Protein AF-A7MV54-F1 (afdb_monomer_lite)

Secondary structure (DSSP, 8-state):
--------------------TT--------EEEEEEEEETTTEEE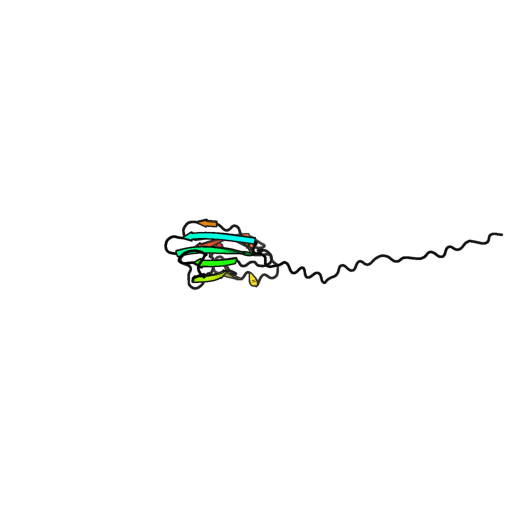EEEEE-TTT---EEEEEESS-TTSPPSEEEEE-EEEETTEEEEGGG-TTS--EEEEEEEETTEEEEEEE-SS-EEEEEEESSPPSS---EE-

pLDDT: mean 82.12, std 19.83, range [33.03, 98.19]

Organism: Vibrio campbellii (strain ATCC BAA-1116) (NCBI:txid2902295)

Sequence (137 aa):
MTLKTFLTAILLSISANAFPSDLTVSIPNEITDVSTYWMDGEGTQRLIRYNSEFSPCFIIESFKNGTFSEPTRRESICNAKIGDTILNLRDNLSGSMWFDNFSWEDNILNFELFTSVATYTCFLRYPLSNSVVPQCQ

Structure (mmCIF, N/CA/C/O backbone):
data_AF-A7MV54-F1
#
_entry.id   AF-A7MV54-F1
#
loop_
_atom_site.group_PDB
_atom_site.id
_atom_site.type_symbol
_atom_site.label_atom_id
_atom_site.label_alt_id
_atom_site.label_comp_id
_atom_site.label_asym_id
_atom_site.label_entity_id
_atom_site.label_seq_id
_atom_site.pdbx_PDB_ins_code
_atom_site.Cartn_x
_atom_site.Cartn_y
_atom_site.Cartn_z
_atom_site.occupancy
_atom_site.B_iso_or_equiv
_atom_site.auth_seq_id
_atom_site.auth_comp_id
_atom_site.auth_asym_id
_atom_site.auth_atom_id
_atom_site.pdbx_PDB_model_num
ATOM 1 N N . MET A 1 1 ? 60.966 52.105 -44.130 1.00 42.06 1 MET A N 1
ATOM 2 C CA . MET A 1 1 ? 60.920 50.628 -44.105 1.00 42.06 1 MET A CA 1
ATOM 3 C C . MET A 1 1 ? 60.304 50.230 -42.769 1.00 42.06 1 MET A C 1
ATOM 5 O O . MET A 1 1 ? 60.762 50.691 -41.736 1.00 42.06 1 MET A O 1
ATOM 9 N N . THR A 1 2 ? 59.158 49.562 -42.830 1.00 37.94 2 THR A N 1
ATOM 10 C CA . THR A 1 2 ? 58.112 49.397 -41.803 1.00 37.94 2 THR A CA 1
ATOM 11 C C . THR A 1 2 ? 58.546 48.620 -40.556 1.00 37.94 2 THR A C 1
ATOM 13 O O . THR A 1 2 ? 58.913 47.452 -40.664 1.00 37.94 2 THR A O 1
ATOM 16 N N . LEU A 1 3 ? 58.411 49.232 -39.373 1.00 33.03 3 LEU A N 1
ATOM 17 C CA . LEU A 1 3 ? 58.497 48.543 -38.084 1.00 33.03 3 LEU A CA 1
ATOM 18 C C . LEU A 1 3 ? 57.108 47.977 -37.749 1.00 33.03 3 LEU A C 1
ATOM 20 O O . LEU A 1 3 ? 56.171 48.722 -37.473 1.00 33.03 3 LEU A O 1
ATOM 24 N N . LYS A 1 4 ? 56.965 46.654 -37.869 1.00 37.25 4 LYS A N 1
ATOM 25 C CA . LYS A 1 4 ? 55.736 45.915 -37.563 1.00 37.25 4 LYS A CA 1
ATOM 26 C C . LYS A 1 4 ? 55.473 45.932 -36.057 1.00 37.25 4 LYS A C 1
ATOM 28 O O . LYS A 1 4 ? 56.267 45.414 -35.278 1.00 37.25 4 LYS A O 1
ATOM 33 N N . THR A 1 5 ? 54.327 46.482 -35.681 1.00 45.81 5 THR A N 1
ATOM 34 C CA . THR A 1 5 ? 53.663 46.287 -34.393 1.00 45.81 5 THR A CA 1
ATOM 35 C C . THR A 1 5 ? 53.399 44.795 -34.188 1.00 45.81 5 THR A C 1
ATOM 37 O O . THR A 1 5 ? 52.731 44.179 -35.017 1.00 45.81 5 THR A O 1
ATOM 40 N N . PHE A 1 6 ? 53.893 44.207 -33.100 1.00 40.31 6 PHE A N 1
ATOM 41 C CA . PHE A 1 6 ? 53.432 42.897 -32.645 1.00 40.31 6 PHE A CA 1
ATOM 42 C C . 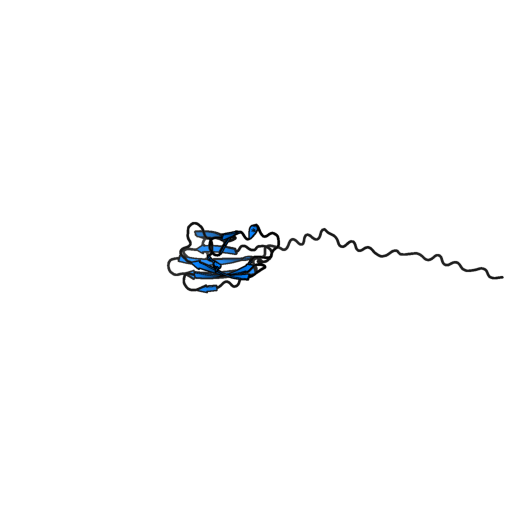PHE A 1 6 ? 52.613 43.082 -31.369 1.00 40.31 6 PHE A C 1
ATOM 44 O O . PHE A 1 6 ? 53.140 43.405 -30.309 1.00 40.31 6 PHE A O 1
ATOM 51 N N . LEU A 1 7 ? 51.298 42.918 -31.533 1.00 37.84 7 LEU A N 1
ATOM 52 C CA . LEU A 1 7 ? 50.340 42.647 -30.468 1.00 37.84 7 LEU A CA 1
ATOM 53 C C . LEU A 1 7 ? 50.751 41.352 -29.755 1.00 37.84 7 LEU A C 1
ATOM 55 O O . LEU A 1 7 ? 50.786 40.295 -30.386 1.00 37.84 7 LEU A O 1
ATOM 59 N N . THR A 1 8 ? 50.965 41.405 -28.445 1.00 40.84 8 THR A N 1
ATOM 60 C CA . THR A 1 8 ? 50.933 40.202 -27.607 1.00 40.84 8 THR A CA 1
ATOM 61 C C . THR A 1 8 ? 49.485 39.990 -27.173 1.00 40.84 8 THR A C 1
ATOM 63 O O . THR A 1 8 ? 48.971 40.710 -26.319 1.00 40.84 8 THR A O 1
ATOM 66 N N . ALA A 1 9 ? 48.795 39.047 -27.814 1.00 41.09 9 ALA A N 1
ATOM 67 C CA . ALA A 1 9 ? 47.453 38.635 -27.425 1.00 41.09 9 ALA A CA 1
ATOM 68 C C . ALA A 1 9 ? 47.524 37.829 -26.118 1.00 41.09 9 ALA A C 1
ATOM 70 O O . ALA A 1 9 ? 48.179 36.790 -26.057 1.00 41.09 9 ALA A O 1
ATOM 71 N N . ILE A 1 10 ? 46.845 38.306 -25.075 1.00 45.16 10 ILE A N 1
ATOM 72 C CA . ILE A 1 10 ? 46.570 37.518 -23.872 1.00 45.16 10 ILE A CA 1
ATOM 73 C C . ILE A 1 10 ? 45.492 36.500 -24.257 1.00 45.16 10 ILE A C 1
ATOM 75 O O . ILE A 1 10 ? 44.331 36.861 -24.442 1.00 45.16 10 ILE A O 1
ATOM 79 N N . LEU A 1 11 ? 45.873 35.230 -24.408 1.00 39.69 11 LEU A N 1
ATOM 80 C CA . LEU A 1 11 ? 44.916 34.127 -24.453 1.00 39.69 11 LEU A CA 1
ATOM 81 C C . LEU A 1 11 ? 44.362 33.907 -23.039 1.00 39.69 11 LEU A C 1
ATOM 83 O O . LEU A 1 11 ? 45.002 33.280 -22.200 1.00 39.69 11 LEU A O 1
ATOM 87 N N . LEU A 1 12 ? 43.158 34.416 -22.782 1.00 41.72 12 LEU A N 1
ATOM 88 C CA . LEU A 1 12 ? 42.303 33.925 -21.704 1.00 41.72 12 LEU A CA 1
ATOM 89 C C . LEU A 1 12 ? 41.650 32.629 -22.191 1.00 41.72 12 LEU A C 1
ATOM 91 O O . LEU A 1 12 ? 40.664 32.648 -22.924 1.00 41.72 12 LEU A O 1
ATOM 95 N N . SER A 1 13 ? 42.226 31.492 -21.813 1.00 48.00 13 SER A N 1
ATOM 96 C CA . SER A 1 13 ? 41.606 30.184 -21.998 1.00 48.00 13 SER A CA 1
ATOM 97 C C . SER A 1 13 ? 40.440 30.031 -21.019 1.00 48.00 13 SER A C 1
ATOM 99 O O . SER A 1 13 ? 40.637 29.693 -19.854 1.00 48.00 13 SER A O 1
ATOM 101 N N . ILE A 1 14 ? 39.221 30.271 -21.498 1.00 50.28 14 ILE A N 1
ATOM 102 C CA . ILE A 1 14 ? 37.995 29.754 -20.888 1.00 50.28 14 ILE A CA 1
ATOM 103 C C . ILE A 1 14 ? 37.628 28.486 -21.658 1.00 50.28 14 ILE A C 1
ATOM 105 O O . ILE A 1 14 ? 37.393 28.560 -22.861 1.00 50.28 14 ILE A O 1
ATOM 109 N N . SER A 1 15 ? 37.584 27.339 -20.980 1.00 45.28 15 SER A N 1
ATOM 110 C CA . SER A 1 15 ? 36.510 26.333 -21.091 1.00 45.28 15 SER A CA 1
ATOM 111 C C . SER A 1 15 ? 36.977 24.955 -20.625 1.00 45.28 15 SER A C 1
ATOM 113 O O . SER A 1 15 ? 37.608 24.190 -21.343 1.00 45.28 15 SER A O 1
ATOM 115 N N . ALA A 1 16 ? 36.581 24.623 -19.406 1.00 41.28 16 ALA A N 1
ATOM 116 C CA . ALA A 1 16 ? 36.014 23.326 -19.084 1.00 41.28 16 ALA A CA 1
ATOM 117 C C . ALA A 1 16 ? 35.217 23.562 -17.805 1.00 41.28 16 ALA A C 1
ATOM 119 O O . ALA A 1 16 ? 35.759 23.506 -16.704 1.00 41.28 16 ALA A O 1
ATOM 120 N N . ASN A 1 17 ? 33.932 23.895 -17.950 1.00 45.19 17 ASN A N 1
ATOM 121 C CA . ASN A 1 17 ? 32.999 23.639 -16.863 1.00 45.19 17 ASN A CA 1
ATOM 122 C C . ASN A 1 17 ? 32.987 22.120 -16.711 1.00 45.19 17 ASN A C 1
ATOM 124 O O . ASN A 1 17 ? 32.264 21.424 -17.421 1.00 45.19 17 ASN A O 1
ATOM 128 N N . ALA A 1 18 ? 33.858 21.605 -15.846 1.00 45.78 18 ALA A N 1
ATOM 129 C CA . ALA A 1 18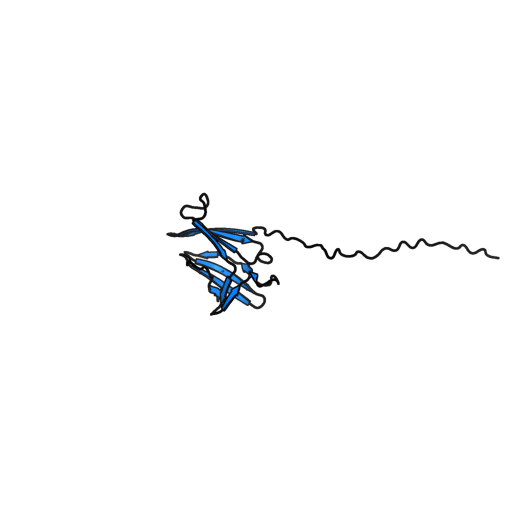 ? 33.651 20.309 -15.247 1.00 45.78 18 ALA A CA 1
ATOM 130 C C . ALA A 1 18 ? 32.266 20.397 -14.607 1.00 45.78 18 ALA A C 1
ATOM 132 O O . ALA A 1 18 ? 32.081 21.108 -13.619 1.00 45.78 18 ALA A O 1
ATOM 133 N N . PHE A 1 19 ? 31.267 19.765 -15.227 1.00 51.59 19 PHE A N 1
ATOM 134 C CA . PHE A 1 19 ? 30.041 19.464 -14.509 1.00 51.59 19 PHE A CA 1
ATOM 135 C C . PHE A 1 19 ? 30.492 18.695 -13.271 1.00 51.59 19 PHE A C 1
ATOM 137 O O . PHE A 1 19 ? 31.178 17.681 -13.437 1.00 51.59 19 PHE A O 1
ATOM 144 N N . PRO A 1 20 ? 30.220 19.183 -12.051 1.00 47.22 20 PRO A N 1
ATOM 145 C CA . PRO A 1 20 ? 30.575 18.423 -10.872 1.00 47.22 20 PRO A CA 1
ATOM 146 C C . PRO A 1 20 ? 29.838 17.089 -10.976 1.00 47.22 20 PRO A C 1
ATOM 148 O O . PRO A 1 20 ? 28.612 17.041 -10.910 1.00 47.22 20 PRO A O 1
ATOM 151 N N . SER A 1 21 ? 30.589 16.003 -11.155 1.00 52.09 21 SER A N 1
ATOM 152 C CA . SER A 1 21 ? 30.093 14.624 -11.172 1.00 52.09 21 SER A CA 1
ATOM 153 C C . SER A 1 21 ? 29.643 14.146 -9.785 1.00 52.09 21 SER A C 1
ATOM 155 O O . SER A 1 21 ? 29.538 12.950 -9.558 1.00 52.09 21 SER A O 1
ATOM 157 N N . ASP A 1 22 ? 29.397 15.081 -8.868 1.00 48.56 22 ASP A N 1
ATOM 158 C CA . ASP A 1 22 ? 29.149 14.852 -7.446 1.00 48.56 22 ASP A CA 1
ATOM 159 C C . ASP A 1 22 ? 27.983 15.700 -6.917 1.00 48.56 22 ASP A C 1
ATOM 161 O O . ASP A 1 22 ? 27.862 15.974 -5.725 1.00 48.56 22 ASP A O 1
ATOM 165 N N . LEU A 1 23 ? 27.057 16.092 -7.796 1.00 46.34 23 LEU A N 1
ATOM 166 C CA . LEU A 1 23 ? 25.701 16.385 -7.346 1.00 46.34 23 LEU A CA 1
ATOM 167 C C . LEU A 1 23 ? 24.979 15.052 -7.135 1.00 46.34 23 LEU A C 1
ATOM 169 O O . LEU A 1 23 ? 24.116 14.666 -7.921 1.00 46.34 23 LEU A O 1
ATOM 173 N N . THR A 1 24 ? 25.307 14.344 -6.051 1.00 48.47 24 THR A N 1
ATOM 174 C CA . THR A 1 24 ? 24.320 13.451 -5.442 1.00 48.47 24 THR A CA 1
ATOM 175 C C . THR A 1 24 ? 23.199 14.352 -4.945 1.00 48.47 24 THR A C 1
ATOM 177 O O . THR A 1 24 ? 23.251 14.883 -3.833 1.00 48.47 24 THR A O 1
ATOM 180 N N . VAL A 1 25 ? 22.214 14.614 -5.804 1.00 48.03 25 VAL A N 1
ATOM 181 C CA . VAL A 1 25 ? 20.968 15.245 -5.387 1.00 48.03 25 VAL A CA 1
ATOM 182 C C . VAL A 1 25 ? 20.315 14.244 -4.443 1.00 48.03 25 VAL A C 1
ATOM 184 O O . VAL A 1 25 ? 19.701 13.272 -4.872 1.00 48.03 25 VAL A O 1
ATOM 187 N N . SER A 1 26 ? 20.525 14.433 -3.142 1.00 51.22 26 SER A N 1
ATOM 188 C CA . SER A 1 26 ? 19.775 13.734 -2.108 1.00 51.22 26 SER A CA 1
ATOM 189 C C . SER A 1 26 ? 18.353 14.266 -2.181 1.00 51.22 26 SER A C 1
ATOM 191 O O . SER A 1 26 ? 18.039 15.269 -1.543 1.00 51.22 26 SER A O 1
ATOM 193 N N . ILE A 1 27 ? 17.515 13.643 -3.007 1.00 55.62 27 ILE A N 1
ATOM 194 C CA . ILE A 1 27 ? 16.096 13.975 -3.071 1.00 55.62 27 ILE A CA 1
ATOM 195 C C . ILE A 1 27 ? 15.497 13.507 -1.743 1.00 55.62 27 ILE A C 1
ATOM 197 O O . ILE A 1 27 ? 15.582 12.318 -1.427 1.00 55.62 27 ILE A O 1
ATOM 201 N N . PRO A 1 28 ? 14.993 14.425 -0.903 1.00 55.28 28 PRO A N 1
ATOM 202 C CA . PRO A 1 28 ? 14.449 14.041 0.385 1.00 55.28 28 PRO A CA 1
ATOM 203 C C . PRO A 1 28 ? 13.265 13.087 0.186 1.00 55.28 28 PRO A C 1
ATOM 205 O O . PRO A 1 28 ? 12.446 13.266 -0.717 1.00 55.28 28 PRO A O 1
ATOM 208 N N . ASN A 1 29 ? 13.174 12.071 1.050 1.00 65.56 29 ASN A N 1
ATOM 209 C CA . ASN A 1 29 ? 11.996 11.211 1.183 1.00 65.56 29 ASN A CA 1
ATOM 210 C C . ASN A 1 29 ? 10.850 12.030 1.791 1.00 65.56 29 ASN A C 1
ATOM 212 O O . ASN A 1 29 ? 10.493 11.867 2.958 1.00 65.56 29 ASN A O 1
ATOM 216 N N . GLU A 1 30 ? 10.324 12.971 1.018 1.00 80.94 30 GLU A N 1
ATOM 217 C CA . GLU A 1 30 ? 9.203 13.805 1.416 1.00 80.94 30 GLU A CA 1
ATOM 218 C C . GLU A 1 30 ? 7.914 13.006 1.303 1.00 80.94 30 GLU A C 1
ATOM 220 O O . GLU A 1 30 ? 7.719 12.217 0.372 1.00 80.94 30 GLU A O 1
ATOM 225 N N . ILE A 1 31 ? 7.043 13.204 2.289 1.00 85.69 31 ILE A N 1
ATOM 226 C CA . ILE A 1 31 ? 5.678 12.701 2.239 1.00 85.69 31 ILE A CA 1
ATOM 227 C C . ILE A 1 31 ? 4.958 13.492 1.150 1.00 85.69 31 ILE A C 1
ATOM 229 O O . ILE A 1 31 ? 4.856 14.714 1.239 1.00 85.69 31 ILE A O 1
ATOM 233 N N . THR A 1 32 ? 4.476 12.795 0.132 1.00 88.25 32 THR A N 1
ATOM 234 C CA . THR A 1 32 ? 3.764 13.392 -1.003 1.00 88.25 32 THR A CA 1
ATOM 235 C C . THR A 1 32 ? 2.261 13.374 -0.805 1.00 88.25 32 THR A C 1
ATOM 237 O O . THR A 1 32 ? 1.571 14.249 -1.319 1.00 88.25 32 THR A O 1
ATOM 240 N N . ASP A 1 33 ? 1.752 12.403 -0.048 1.00 90.81 33 ASP A N 1
ATOM 241 C CA . ASP A 1 33 ? 0.325 12.257 0.197 1.00 90.81 33 ASP A CA 1
ATOM 242 C C . ASP A 1 33 ? 0.056 11.533 1.521 1.00 90.81 33 ASP A C 1
ATOM 244 O O . ASP A 1 33 ? 0.797 10.639 1.945 1.00 90.81 33 ASP A O 1
ATOM 248 N N . VAL A 1 34 ? -1.026 11.940 2.182 1.00 95.06 34 VAL A N 1
ATOM 249 C CA . VAL A 1 34 ? -1.557 11.295 3.381 1.00 95.06 34 VAL A CA 1
ATOM 250 C C . VAL A 1 34 ? -3.066 11.252 3.250 1.00 95.06 34 VAL A C 1
ATOM 252 O O . VAL A 1 34 ? -3.715 12.295 3.192 1.00 95.06 34 VAL A O 1
ATOM 255 N N . SER A 1 35 ? -3.636 10.053 3.295 1.00 96.25 35 SER A N 1
ATOM 256 C CA . SER A 1 35 ? -5.086 9.877 3.325 1.00 96.25 35 SER A CA 1
ATOM 257 C C . SER A 1 35 ? -5.509 9.078 4.547 1.00 96.25 35 SER A C 1
ATOM 259 O O . SER A 1 35 ? -4.783 8.214 5.042 1.00 96.25 35 SER A O 1
ATOM 261 N N . THR A 1 36 ? -6.687 9.395 5.071 1.00 96.31 36 THR A N 1
ATOM 262 C CA . THR A 1 36 ? -7.282 8.699 6.209 1.00 96.31 36 THR A CA 1
ATOM 263 C C . THR A 1 36 ? -8.664 8.193 5.847 1.00 96.31 36 THR A C 1
ATOM 265 O O . THR A 1 36 ? -9.394 8.829 5.088 1.00 96.31 36 THR A O 1
ATOM 268 N N . TYR A 1 37 ? -9.030 7.044 6.404 1.00 96.50 37 TYR A N 1
ATOM 269 C CA . TYR A 1 37 ? -10.324 6.429 6.159 1.00 96.50 37 TYR A CA 1
ATOM 270 C C . TYR A 1 37 ? -10.823 5.712 7.410 1.00 96.50 37 TYR A C 1
ATOM 272 O O . TYR A 1 37 ? -10.057 5.032 8.092 1.00 96.50 37 TYR A O 1
ATOM 280 N N . TRP A 1 38 ? -12.096 5.898 7.748 1.00 95.31 38 TRP A N 1
ATOM 281 C CA . TRP A 1 38 ? -12.730 5.178 8.848 1.00 95.31 38 TRP A CA 1
ATOM 282 C C . TRP A 1 38 ? -13.378 3.904 8.314 1.00 95.31 38 TRP A C 1
ATOM 284 O O . TRP A 1 38 ? -14.206 3.975 7.413 1.00 95.31 38 TRP A O 1
ATOM 294 N N . MET A 1 39 ? -13.019 2.759 8.892 1.00 93.94 39 MET A N 1
ATOM 295 C CA . MET A 1 39 ? -13.594 1.457 8.568 1.00 93.94 39 MET A CA 1
ATOM 296 C C . MET A 1 39 ? -14.350 0.915 9.775 1.00 93.94 39 MET A C 1
ATOM 298 O O . MET A 1 39 ? -13.786 0.770 10.865 1.00 93.94 39 MET A O 1
ATOM 302 N N . ASP A 1 40 ? -15.621 0.579 9.582 1.00 90.50 40 ASP A N 1
ATOM 303 C CA . ASP A 1 40 ? -16.438 0.010 10.649 1.00 90.50 40 ASP A CA 1
ATOM 304 C C . ASP A 1 40 ? -15.855 -1.321 11.139 1.00 90.50 40 ASP A C 1
ATOM 306 O O . ASP A 1 40 ? -15.519 -2.210 10.361 1.00 90.50 40 ASP A O 1
ATOM 310 N N . GLY A 1 41 ? -15.698 -1.443 12.459 1.00 90.69 41 GLY A N 1
ATOM 311 C CA . GLY A 1 41 ? -15.087 -2.607 13.112 1.00 90.69 41 GLY A CA 1
ATOM 312 C C . GLY A 1 41 ? -13.552 -2.611 13.139 1.00 90.69 41 GLY A C 1
ATOM 313 O O . GLY A 1 41 ? -12.981 -3.178 14.067 1.00 90.69 41 GLY A O 1
ATOM 314 N N . GLU A 1 42 ? -12.890 -1.923 12.208 1.00 91.75 42 GLU A N 1
ATOM 315 C CA . GLU A 1 42 ? -11.420 -1.894 12.081 1.00 91.75 42 GLU A CA 1
ATOM 316 C C . GLU A 1 42 ? -10.787 -0.598 12.621 1.00 91.75 42 GLU A C 1
ATOM 318 O O . GLU A 1 42 ? -9.604 -0.565 12.967 1.00 91.75 42 GLU A O 1
ATOM 323 N N . GLY A 1 43 ? -11.572 0.478 12.714 1.00 94.19 43 GLY A N 1
ATOM 324 C CA . GLY A 1 43 ? -11.126 1.796 13.162 1.00 94.19 43 GLY A CA 1
ATOM 325 C C . GLY A 1 43 ? -10.580 2.668 12.027 1.00 94.19 43 GLY A C 1
ATOM 326 O O . GLY A 1 43 ? -10.902 2.483 10.854 1.00 94.19 43 GLY A O 1
ATOM 327 N N . THR A 1 44 ? -9.754 3.660 12.365 1.00 96.19 44 THR A N 1
ATOM 328 C CA . THR A 1 44 ? -9.161 4.570 11.373 1.00 96.19 44 THR A CA 1
ATOM 329 C C . THR A 1 44 ? -7.923 3.957 10.744 1.00 96.19 44 THR A C 1
ATOM 331 O O . THR A 1 44 ? -7.001 3.557 11.449 1.00 96.19 44 THR A O 1
ATOM 334 N N . GLN A 1 45 ? -7.859 3.976 9.420 1.00 96.69 45 GLN A N 1
ATOM 335 C CA . GLN A 1 45 ? -6.666 3.679 8.644 1.00 96.69 45 GLN A CA 1
ATOM 336 C C . GLN A 1 45 ? -6.039 4.984 8.158 1.00 96.69 45 GLN A C 1
ATOM 338 O O . GLN A 1 45 ? -6.748 5.926 7.798 1.00 96.69 45 GLN A O 1
ATOM 343 N N . ARG A 1 46 ? -4.709 5.050 8.154 1.00 96.88 46 ARG A N 1
ATOM 344 C CA . ARG A 1 46 ? -3.940 6.143 7.558 1.00 96.88 46 ARG A CA 1
ATOM 345 C C . ARG A 1 46 ? -2.942 5.568 6.569 1.00 96.88 46 ARG A C 1
ATOM 347 O O . ARG A 1 46 ? -2.101 4.756 6.941 1.00 96.88 46 ARG A O 1
ATOM 354 N N . LEU A 1 47 ? -3.040 6.014 5.328 1.00 96.81 47 LEU A N 1
ATOM 355 C CA . LEU A 1 47 ? -2.047 5.798 4.291 1.00 96.81 47 LEU A CA 1
ATOM 356 C C . LEU A 1 47 ? -1.086 6.984 4.294 1.00 96.81 47 LEU A C 1
ATOM 358 O O . LEU A 1 47 ? -1.521 8.133 4.300 1.00 96.81 47 LEU A O 1
ATOM 362 N N . ILE A 1 48 ? 0.211 6.697 4.274 1.00 95.88 48 ILE A N 1
ATOM 363 C CA . ILE A 1 48 ? 1.275 7.687 4.111 1.00 95.88 48 ILE A CA 1
ATOM 364 C C . ILE A 1 48 ? 2.103 7.270 2.906 1.00 95.88 48 ILE A C 1
ATOM 366 O O . ILE A 1 48 ? 2.626 6.153 2.851 1.00 95.88 48 ILE A O 1
ATOM 370 N N . ARG A 1 49 ? 2.236 8.183 1.952 1.00 92.12 49 ARG A N 1
ATOM 371 C CA . ARG A 1 49 ? 3.009 7.990 0.734 1.00 92.12 49 ARG A CA 1
ATOM 372 C C . ARG A 1 49 ? 4.180 8.947 0.703 1.00 92.12 49 ARG A C 1
ATOM 374 O O . ARG A 1 49 ? 4.069 10.099 1.114 1.00 92.12 49 ARG A O 1
ATOM 381 N N . TYR A 1 50 ? 5.287 8.452 0.182 1.00 88.19 50 TYR A N 1
ATOM 382 C CA . TYR A 1 50 ? 6.464 9.251 -0.116 1.00 88.19 50 TYR A CA 1
ATOM 383 C C . TYR A 1 50 ? 6.540 9.499 -1.618 1.00 88.19 50 TYR A C 1
ATOM 385 O O . TYR A 1 50 ? 5.694 9.022 -2.378 1.00 88.19 50 TYR A O 1
ATOM 393 N N . ASN A 1 51 ? 7.555 10.234 -2.062 1.00 84.12 51 ASN A N 1
ATOM 394 C CA . ASN A 1 51 ? 7.847 10.320 -3.485 1.00 84.12 51 ASN A CA 1
ATOM 395 C C . ASN A 1 51 ? 8.128 8.917 -4.048 1.00 84.12 51 ASN A C 1
ATOM 397 O O . ASN A 1 51 ? 9.198 8.349 -3.834 1.00 84.12 51 ASN A O 1
ATOM 401 N N . SER A 1 52 ? 7.130 8.395 -4.757 1.00 77.69 52 SER A N 1
ATOM 402 C CA . SER A 1 52 ? 7.038 7.037 -5.276 1.00 77.69 52 SER A CA 1
ATOM 403 C C . SER A 1 52 ? 8.220 6.638 -6.174 1.00 77.69 52 SER A C 1
ATOM 405 O O . SER A 1 52 ? 8.611 5.476 -6.160 1.00 77.69 52 SER A O 1
ATOM 407 N N . GLU A 1 53 ? 8.842 7.577 -6.894 1.00 72.31 53 GLU A N 1
ATOM 408 C CA . GLU A 1 53 ? 9.993 7.292 -7.771 1.00 72.31 53 GLU A CA 1
ATOM 409 C C . GLU A 1 53 ? 11.284 6.982 -6.988 1.00 72.31 53 GLU A C 1
ATOM 411 O O . GLU A 1 53 ? 12.129 6.217 -7.454 1.00 72.31 53 GLU A O 1
ATOM 416 N N . PHE A 1 54 ? 11.434 7.542 -5.781 1.00 77.94 54 PHE A N 1
ATOM 417 C CA . PHE A 1 54 ? 12.633 7.384 -4.937 1.00 77.94 54 PHE A CA 1
ATOM 418 C C . PHE A 1 54 ? 12.396 6.491 -3.719 1.00 77.94 54 PHE A C 1
ATOM 420 O O . PHE A 1 54 ? 13.317 5.851 -3.211 1.00 77.94 54 PHE A O 1
ATOM 427 N N . SER A 1 55 ? 11.152 6.437 -3.253 1.00 84.81 55 SER A N 1
ATOM 428 C CA . SER A 1 55 ? 10.699 5.618 -2.142 1.00 84.81 55 SER A CA 1
ATOM 429 C C . SER A 1 55 ? 9.427 4.893 -2.581 1.00 84.81 55 SER A C 1
ATOM 431 O O . SER A 1 55 ? 8.316 5.362 -2.329 1.00 84.81 55 SER A O 1
ATOM 433 N N . PRO A 1 56 ? 9.570 3.743 -3.264 1.00 88.62 56 PRO A N 1
ATOM 434 C CA . PRO A 1 56 ? 8.455 3.067 -3.924 1.00 88.62 56 PRO A CA 1
ATOM 435 C C . PRO A 1 56 ? 7.516 2.352 -2.946 1.00 88.62 56 PRO A C 1
ATOM 437 O O . PRO A 1 56 ? 6.534 1.743 -3.360 1.00 88.62 56 PRO A O 1
ATOM 440 N N . CYS A 1 57 ? 7.818 2.401 -1.648 1.00 92.38 57 CYS A N 1
ATOM 441 C CA . CYS A 1 57 ? 6.989 1.845 -0.593 1.00 92.38 57 CYS A CA 1
ATOM 442 C C . CYS A 1 57 ? 6.003 2.882 -0.051 1.00 92.38 57 CYS A C 1
ATOM 444 O O . CYS A 1 57 ? 6.318 4.066 0.052 1.00 92.38 57 CYS A O 1
ATOM 446 N N . PHE A 1 58 ? 4.863 2.414 0.448 1.00 94.50 58 PHE A N 1
ATOM 447 C CA . PHE A 1 58 ? 3.957 3.227 1.262 1.00 94.50 58 PHE A CA 1
ATOM 448 C C . PHE A 1 58 ? 3.850 2.670 2.682 1.00 94.50 58 PHE A C 1
ATOM 450 O O . PHE A 1 58 ? 4.281 1.550 2.968 1.00 94.50 58 PHE A O 1
ATOM 457 N N . ILE A 1 59 ? 3.301 3.465 3.596 1.00 95.56 59 ILE A N 1
ATOM 458 C CA . ILE A 1 59 ? 3.034 3.058 4.975 1.00 95.56 59 ILE A CA 1
ATOM 459 C C . ILE A 1 59 ? 1.528 3.023 5.202 1.00 95.56 59 ILE A C 1
ATOM 461 O O . ILE A 1 59 ? 0.811 3.935 4.794 1.00 95.56 59 ILE A O 1
ATOM 465 N N . ILE A 1 60 ? 1.071 1.988 5.901 1.00 96.25 60 ILE A N 1
ATOM 466 C CA . ILE A 1 60 ? -0.275 1.910 6.464 1.00 96.25 60 ILE A CA 1
ATOM 467 C C . ILE A 1 60 ? -0.174 1.914 7.979 1.00 96.25 60 ILE A C 1
ATOM 469 O O . ILE A 1 60 ? 0.606 1.167 8.572 1.00 96.25 60 ILE A O 1
ATOM 473 N N . GLU A 1 61 ? -1.005 2.729 8.607 1.00 96.25 61 GLU A N 1
ATOM 474 C CA . GLU A 1 61 ? -1.199 2.749 10.046 1.00 96.25 61 GLU A CA 1
ATOM 475 C C . GLU A 1 61 ? -2.660 2.505 10.394 1.00 96.25 61 GLU A C 1
ATOM 477 O O . GLU A 1 61 ? -3.555 3.066 9.765 1.00 96.25 61 GLU A O 1
ATOM 482 N N . SER A 1 62 ? -2.887 1.710 11.434 1.00 95.62 62 SER A N 1
ATOM 483 C CA . SER A 1 62 ? -4.220 1.385 11.937 1.00 95.62 62 SER A CA 1
ATOM 484 C C . SER A 1 62 ? -4.394 1.931 13.347 1.00 95.62 62 SER A C 1
ATOM 486 O O . SER A 1 62 ? -3.546 1.718 14.218 1.00 95.62 62 SER A O 1
ATOM 488 N N . PHE A 1 63 ? -5.522 2.584 13.604 1.00 96.00 63 PHE A N 1
ATOM 489 C CA . PHE A 1 63 ? -5.868 3.193 14.883 1.00 96.00 63 PHE A CA 1
ATOM 490 C C . PHE A 1 63 ? -7.237 2.707 15.337 1.00 96.00 63 PHE A C 1
ATOM 492 O O . PHE A 1 63 ? -8.214 2.820 14.602 1.00 96.00 63 PHE A O 1
ATOM 499 N N . LYS A 1 64 ? -7.347 2.275 16.593 1.00 92.19 64 LYS A N 1
ATOM 500 C CA . LYS A 1 64 ? -8.632 1.826 17.145 1.00 92.19 64 LYS A CA 1
ATOM 501 C C . LYS A 1 64 ? -9.651 2.965 17.285 1.00 92.19 64 LYS A C 1
ATOM 503 O O . LYS A 1 64 ? -10.824 2.776 16.994 1.00 92.19 64 LYS A O 1
ATOM 508 N N . ASN A 1 65 ? -9.196 4.141 17.731 1.00 86.50 65 ASN A N 1
ATOM 509 C CA . ASN A 1 65 ? -10.061 5.255 18.149 1.00 86.50 65 ASN A CA 1
ATOM 510 C C . ASN A 1 65 ? -9.735 6.585 17.432 1.00 86.50 65 ASN A C 1
ATOM 512 O O . ASN A 1 65 ? -10.106 7.650 17.922 1.00 86.50 65 ASN A O 1
ATOM 516 N N . GLY A 1 66 ? -9.005 6.547 16.313 1.00 86.50 66 GLY A N 1
ATOM 517 C CA . GLY A 1 66 ? -8.583 7.743 15.573 1.00 86.50 66 GLY A CA 1
ATOM 518 C C . GLY A 1 66 ? -7.110 8.130 15.733 1.00 86.50 66 GLY A C 1
ATOM 519 O O . GLY A 1 66 ? -6.381 7.617 16.585 1.00 86.50 66 GLY A O 1
ATOM 520 N N . THR A 1 67 ? -6.670 9.071 14.895 1.00 89.50 67 THR A N 1
ATOM 521 C CA . THR A 1 67 ? -5.249 9.413 14.673 1.00 89.50 67 THR A CA 1
ATOM 522 C C . THR A 1 67 ? -4.597 10.251 15.777 1.00 89.50 67 THR A C 1
ATOM 524 O O . THR A 1 67 ? -3.417 10.568 15.671 1.00 89.50 67 THR A O 1
ATOM 527 N N . PHE A 1 68 ? -5.345 10.643 16.815 1.00 90.06 68 PHE A N 1
ATOM 528 C CA . PHE A 1 68 ? -4.801 11.322 18.003 1.00 90.06 68 PHE A CA 1
ATOM 529 C C . PHE A 1 68 ? -4.162 10.354 19.007 1.00 90.06 68 PHE A C 1
ATOM 531 O O . PHE A 1 68 ? -3.512 10.787 19.955 1.00 90.06 68 PHE A O 1
ATOM 538 N N . SER A 1 69 ? -4.383 9.054 18.821 1.00 90.00 69 SER A N 1
ATOM 539 C CA . SER A 1 69 ? -3.746 7.991 19.595 1.00 90.00 69 SER A CA 1
ATOM 540 C C . SER A 1 69 ? -2.560 7.404 18.835 1.00 90.00 69 SER A C 1
ATOM 542 O O . SER A 1 69 ? -2.438 7.601 17.627 1.00 90.00 69 SER A O 1
ATOM 544 N N . 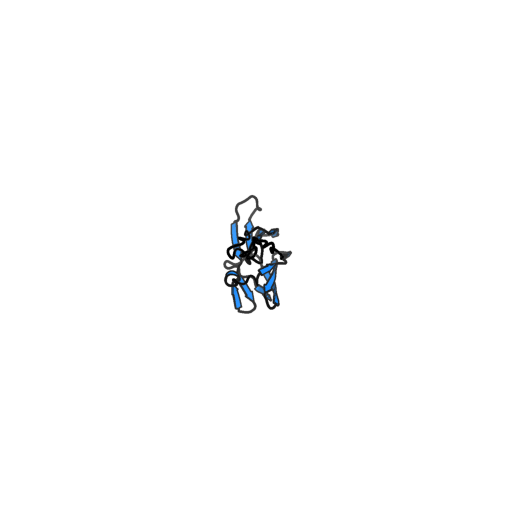GLU A 1 70 ? -1.695 6.671 19.534 1.00 92.94 70 GLU A N 1
ATOM 545 C CA . GLU A 1 70 ? -0.641 5.896 18.877 1.00 92.94 70 GLU A CA 1
ATOM 546 C C . GLU A 1 70 ? -1.242 4.839 17.931 1.00 92.94 70 GLU A C 1
ATOM 548 O O . GLU A 1 70 ? -2.278 4.242 18.260 1.00 92.94 70 GLU A O 1
ATOM 553 N N . PRO A 1 71 ? -0.610 4.569 16.771 1.00 95.12 71 PRO A N 1
ATOM 554 C CA . PRO A 1 71 ? -1.037 3.487 15.901 1.00 95.12 71 PRO A CA 1
ATOM 555 C C . PRO A 1 71 ? -1.003 2.150 16.646 1.00 95.12 71 PRO A C 1
ATOM 557 O O . PRO A 1 71 ? -0.005 1.774 17.257 1.00 95.12 71 PRO A O 1
ATOM 560 N N . THR A 1 72 ? -2.085 1.388 16.538 1.00 94.75 72 THR A N 1
ATOM 561 C CA . THR A 1 72 ? -2.136 -0.009 16.998 1.00 94.75 72 THR A CA 1
ATOM 562 C C . THR A 1 72 ? -1.337 -0.944 16.095 1.00 94.75 72 THR A C 1
ATOM 564 O O . THR A 1 72 ? -0.894 -2.004 16.531 1.00 94.75 72 THR A O 1
ATOM 567 N N . ARG A 1 73 ? -1.136 -0.538 14.838 1.00 93.62 73 ARG A N 1
ATOM 568 C CA . ARG A 1 73 ? -0.314 -1.223 13.846 1.00 93.62 73 ARG A CA 1
ATOM 569 C C . ARG A 1 73 ? 0.292 -0.189 12.903 1.00 93.62 73 ARG A C 1
ATOM 571 O O . ARG A 1 73 ? -0.382 0.775 12.547 1.00 93.62 73 ARG A O 1
ATOM 578 N N . ARG A 1 74 ? 1.538 -0.406 12.485 1.00 95.06 74 ARG A N 1
ATOM 579 C CA . ARG A 1 74 ? 2.224 0.359 11.437 1.00 95.06 74 ARG A CA 1
ATOM 580 C C . ARG A 1 74 ? 2.993 -0.622 10.560 1.00 95.06 74 ARG A C 1
ATOM 582 O O . ARG A 1 74 ? 3.817 -1.368 11.074 1.00 95.06 74 ARG A O 1
ATOM 589 N N . GLU A 1 75 ? 2.736 -0.602 9.259 1.00 93.88 75 GLU A N 1
ATOM 590 C CA . GLU A 1 75 ? 3.347 -1.503 8.277 1.00 93.88 75 GLU A CA 1
ATOM 591 C C . GLU A 1 75 ? 3.928 -0.697 7.118 1.00 93.88 75 GLU A C 1
ATOM 593 O O . GLU A 1 75 ? 3.273 0.205 6.599 1.00 93.88 75 GLU A O 1
ATOM 598 N N . SER A 1 76 ? 5.144 -1.039 6.690 1.00 93.81 76 SER A N 1
ATOM 599 C CA . SER A 1 76 ? 5.730 -0.522 5.450 1.00 93.81 76 SER A CA 1
ATOM 600 C C . SER A 1 76 ? 5.528 -1.555 4.349 1.00 93.81 76 SER A C 1
ATOM 602 O O . SER A 1 76 ? 6.054 -2.665 4.427 1.00 93.81 76 SER A O 1
ATOM 604 N N . ILE A 1 77 ? 4.760 -1.188 3.328 1.00 95.19 77 ILE A N 1
ATOM 605 C CA . ILE A 1 77 ? 4.407 -2.064 2.218 1.00 95.19 77 ILE A CA 1
ATOM 606 C C . ILE A 1 77 ? 5.328 -1.767 1.044 1.00 95.19 77 ILE A C 1
ATOM 608 O O . ILE A 1 77 ? 5.304 -0.684 0.463 1.00 95.19 77 ILE A O 1
ATOM 612 N N . CYS A 1 78 ? 6.149 -2.758 0.718 1.00 93.75 78 CYS A N 1
ATOM 613 C CA . CYS A 1 78 ? 7.156 -2.695 -0.341 1.00 93.75 78 CYS A CA 1
ATOM 614 C C . CYS A 1 78 ? 7.078 -3.879 -1.300 1.00 93.75 78 CYS A C 1
ATOM 616 O O . CYS A 1 78 ? 7.916 -4.006 -2.185 1.00 93.75 78 CYS A O 1
ATOM 618 N N . ASN A 1 79 ? 6.119 -4.775 -1.082 1.00 95.06 79 ASN A N 1
ATOM 619 C CA . ASN A 1 79 ? 5.953 -5.978 -1.872 1.00 95.06 79 ASN A CA 1
ATOM 620 C C . ASN A 1 79 ? 4.566 -5.987 -2.492 1.00 95.06 79 ASN A C 1
ATOM 622 O O . ASN A 1 79 ? 3.633 -5.432 -1.918 1.00 95.06 79 ASN A O 1
ATOM 626 N N . ALA A 1 80 ? 4.432 -6.669 -3.617 1.00 95.56 80 ALA A N 1
ATOM 627 C CA . ALA A 1 80 ? 3.161 -6.936 -4.269 1.00 95.56 80 ALA A CA 1
ATOM 628 C C . ALA A 1 80 ? 3.156 -8.365 -4.802 1.00 95.56 80 ALA A C 1
ATOM 630 O O . ALA A 1 80 ? 4.178 -8.856 -5.283 1.00 95.56 80 ALA A O 1
ATOM 631 N N . LYS A 1 81 ? 2.011 -9.040 -4.722 1.00 96.56 81 LYS A N 1
ATOM 632 C CA . LYS A 1 81 ? 1.821 -10.360 -5.315 1.00 96.56 81 LYS A CA 1
ATOM 633 C C . LYS A 1 81 ? 1.092 -10.219 -6.650 1.00 96.56 81 LYS A C 1
ATOM 635 O O . LYS A 1 81 ? -0.034 -9.736 -6.666 1.00 96.56 81 LYS A O 1
ATOM 640 N N . ILE A 1 82 ? 1.720 -10.663 -7.738 1.00 95.12 82 ILE A N 1
ATOM 641 C CA . ILE A 1 82 ? 1.152 -10.707 -9.094 1.00 95.12 82 ILE A CA 1
ATOM 642 C C . ILE A 1 82 ? 1.095 -12.177 -9.517 1.00 95.12 82 ILE A C 1
ATOM 644 O O . ILE A 1 82 ? 2.134 -12.824 -9.683 1.00 95.12 82 ILE A O 1
ATOM 648 N N . GLY A 1 83 ? -0.112 -12.733 -9.649 1.00 92.25 83 GLY A N 1
ATOM 649 C CA . GLY A 1 83 ? -0.282 -14.182 -9.804 1.00 92.25 83 GLY A CA 1
ATOM 650 C C . GLY A 1 83 ? 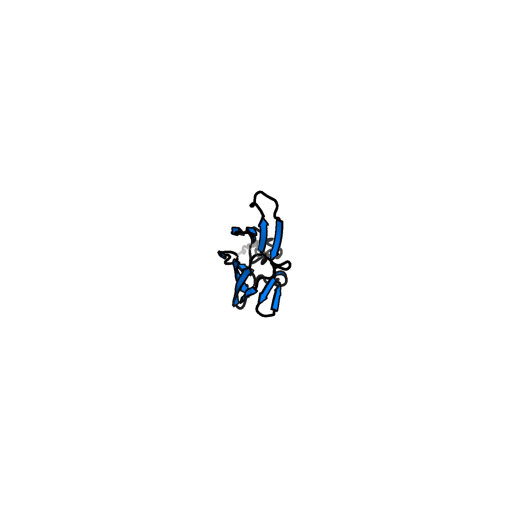0.376 -14.934 -8.638 1.00 92.25 83 GLY A C 1
ATOM 651 O O . GLY A 1 83 ? 0.063 -14.667 -7.481 1.00 92.25 83 GLY A O 1
ATOM 652 N N . ASP A 1 84 ? 1.325 -15.828 -8.926 1.00 93.62 84 ASP A N 1
ATOM 653 C CA . ASP A 1 84 ? 2.094 -16.566 -7.906 1.00 93.62 84 ASP A CA 1
ATOM 654 C C . ASP A 1 84 ? 3.447 -15.925 -7.548 1.00 93.62 84 ASP A C 1
ATOM 656 O O . ASP A 1 84 ? 4.172 -16.435 -6.694 1.00 93.62 84 ASP A O 1
ATOM 660 N N . THR A 1 85 ? 3.793 -14.794 -8.166 1.00 93.75 85 THR A N 1
ATOM 661 C CA . THR A 1 85 ? 5.076 -14.116 -7.944 1.00 93.75 85 THR A CA 1
ATOM 662 C C . THR A 1 85 ? 4.933 -13.016 -6.903 1.00 93.75 85 THR A C 1
ATOM 664 O O . THR A 1 85 ? 4.014 -12.204 -6.980 1.00 93.75 85 THR A O 1
ATOM 667 N N . ILE A 1 86 ? 5.865 -12.952 -5.949 1.00 94.38 86 ILE A N 1
ATOM 668 C CA . ILE A 1 86 ? 6.009 -11.809 -5.042 1.00 94.38 86 ILE A CA 1
ATOM 669 C C . ILE A 1 86 ? 7.142 -10.933 -5.563 1.00 94.38 86 ILE A C 1
ATOM 671 O O . ILE A 1 86 ? 8.286 -11.372 -5.659 1.00 94.38 86 ILE A O 1
ATOM 675 N N . LEU A 1 87 ? 6.805 -9.694 -5.887 1.00 92.81 87 LEU A N 1
ATOM 676 C CA . LEU A 1 87 ? 7.735 -8.664 -6.307 1.00 92.81 87 LEU A CA 1
ATOM 677 C C . LEU A 1 87 ? 8.093 -7.791 -5.106 1.00 92.81 87 LEU A C 1
ATOM 679 O O . LEU A 1 87 ? 7.192 -7.310 -4.422 1.00 92.81 87 LEU A O 1
ATOM 683 N N . ASN A 1 88 ? 9.385 -7.560 -4.884 1.00 92.88 88 ASN A N 1
ATOM 684 C CA . ASN A 1 88 ? 9.891 -6.616 -3.893 1.00 92.88 88 ASN A CA 1
ATOM 685 C C . ASN A 1 88 ? 10.388 -5.351 -4.593 1.00 92.88 88 ASN A C 1
ATOM 687 O O . ASN A 1 88 ? 11.359 -5.382 -5.347 1.00 92.88 88 ASN A O 1
ATOM 691 N N . LEU A 1 89 ? 9.727 -4.227 -4.336 1.00 90.88 89 LEU A N 1
ATOM 692 C CA . LEU A 1 89 ? 10.024 -2.960 -4.995 1.00 90.88 89 LEU A CA 1
ATOM 693 C C . LEU A 1 89 ? 11.322 -2.326 -4.478 1.00 90.88 89 LEU A C 1
ATOM 695 O O . LEU A 1 89 ? 11.919 -1.528 -5.192 1.00 90.88 89 LEU A O 1
ATOM 699 N N . ARG A 1 90 ? 11.810 -2.695 -3.282 1.00 86.62 90 ARG A N 1
ATOM 700 C CA . ARG A 1 90 ? 13.108 -2.199 -2.779 1.00 86.62 90 ARG A CA 1
ATOM 701 C C . ARG A 1 90 ? 14.291 -2.723 -3.584 1.00 86.62 90 ARG A C 1
ATOM 703 O O . ARG A 1 90 ? 15.332 -2.074 -3.616 1.00 86.62 90 ARG A O 1
ATOM 710 N N . ASP A 1 91 ? 14.125 -3.870 -4.234 1.00 84.69 91 ASP A N 1
ATOM 711 C CA . ASP A 1 91 ? 15.174 -4.471 -5.057 1.00 84.69 91 ASP A CA 1
ATOM 712 C C . ASP A 1 91 ? 15.264 -3.779 -6.433 1.00 84.69 91 ASP A C 1
ATOM 714 O O . ASP A 1 91 ? 16.234 -3.965 -7.171 1.00 84.69 91 ASP A O 1
ATOM 718 N N . ASN A 1 92 ? 14.286 -2.927 -6.775 1.00 73.44 92 ASN A N 1
ATOM 719 C CA . ASN A 1 92 ? 14.307 -2.110 -7.979 1.00 73.44 92 ASN A CA 1
ATOM 720 C C . ASN A 1 92 ? 15.056 -0.789 -7.752 1.00 73.44 92 ASN A C 1
ATOM 722 O O . ASN A 1 92 ? 14.469 0.272 -7.552 1.00 73.44 92 ASN A O 1
ATOM 726 N N . LEU A 1 93 ? 16.380 -0.847 -7.885 1.00 66.75 93 LEU A N 1
ATOM 727 C CA . LEU A 1 93 ? 17.256 0.326 -7.783 1.00 66.75 93 LEU A CA 1
ATOM 728 C C . LEU A 1 93 ? 17.132 1.310 -8.963 1.00 66.75 93 LEU A C 1
ATOM 730 O O . LEU A 1 93 ? 17.766 2.359 -8.947 1.00 66.75 93 LEU A O 1
ATOM 734 N N . SER A 1 94 ? 16.352 0.976 -9.998 1.00 73.19 94 SER A N 1
ATOM 735 C CA . SER A 1 94 ? 16.198 1.812 -11.198 1.00 73.19 94 SER A CA 1
ATOM 736 C C . SER A 1 94 ? 15.063 2.836 -11.106 1.00 73.19 94 SER A C 1
ATOM 738 O O . SER A 1 94 ? 14.908 3.623 -12.034 1.00 73.19 94 SER A O 1
ATOM 740 N N . GLY A 1 95 ? 14.257 2.817 -10.035 1.00 74.50 95 GLY A N 1
ATOM 741 C CA . GLY A 1 95 ? 13.114 3.729 -9.870 1.00 74.50 95 GLY A CA 1
ATOM 742 C C . GLY A 1 95 ? 11.972 3.480 -10.863 1.00 74.50 95 GLY A C 1
ATOM 743 O O . GLY A 1 95 ? 11.127 4.338 -11.076 1.00 74.50 95 GLY A O 1
ATOM 744 N N . SER A 1 96 ? 11.941 2.309 -11.508 1.00 85.31 96 SER A N 1
ATOM 745 C CA . SER A 1 96 ? 10.975 1.993 -12.573 1.00 85.31 96 SER A CA 1
ATOM 746 C C . SER A 1 96 ? 9.695 1.311 -12.086 1.00 85.31 96 SER A C 1
ATOM 748 O O . SER A 1 96 ? 8.883 0.876 -12.903 1.00 85.31 96 SER A O 1
ATOM 750 N N . MET A 1 97 ? 9.531 1.158 -10.771 1.00 91.38 97 MET A N 1
ATOM 751 C CA . MET A 1 97 ? 8.345 0.554 -10.170 1.00 91.38 97 MET A CA 1
ATOM 752 C C . MET A 1 97 ? 7.922 1.326 -8.933 1.00 91.38 97 MET A C 1
ATOM 754 O O . MET A 1 97 ? 8.761 1.612 -8.082 1.00 91.38 97 MET A O 1
ATOM 758 N N . TRP A 1 98 ? 6.628 1.601 -8.809 1.00 93.19 98 TRP A N 1
ATOM 759 C CA . TRP A 1 98 ? 6.071 2.295 -7.655 1.00 93.19 98 TRP A CA 1
ATOM 760 C C . TRP A 1 98 ? 4.566 2.076 -7.517 1.00 93.19 98 TRP A C 1
ATOM 762 O O . TRP A 1 98 ? 3.892 1.665 -8.461 1.00 93.19 98 TRP A O 1
ATOM 772 N N . PHE A 1 99 ? 4.034 2.380 -6.333 1.00 94.12 99 PHE A N 1
ATOM 773 C CA . PHE A 1 99 ? 2.595 2.394 -6.088 1.00 94.12 99 PHE A CA 1
ATOM 774 C C . PHE A 1 99 ? 2.006 3.803 -6.242 1.00 94.12 99 PHE A C 1
ATOM 776 O O . PHE A 1 99 ? 2.616 4.784 -5.794 1.00 94.12 99 PHE A O 1
ATOM 783 N N . ASP A 1 100 ? 0.814 3.905 -6.833 1.00 94.00 100 ASP A N 1
ATOM 784 C CA . ASP A 1 100 ? 0.056 5.158 -6.975 1.00 94.00 100 ASP A CA 1
ATOM 785 C C . ASP A 1 100 ? -1.467 4.927 -7.050 1.00 94.00 100 ASP A C 1
ATOM 787 O O . ASP A 1 100 ? -1.936 3.803 -6.898 1.00 94.00 100 ASP A O 1
ATOM 791 N N . ASN A 1 101 ? -2.240 5.993 -7.282 1.00 95.25 101 ASN A N 1
ATOM 792 C CA . ASN A 1 101 ? -3.682 5.974 -7.548 1.00 95.25 101 ASN A CA 1
ATOM 793 C C . ASN A 1 101 ? -4.501 5.285 -6.450 1.00 95.25 101 ASN A C 1
ATOM 795 O O . ASN A 1 101 ? -5.380 4.461 -6.699 1.00 95.25 101 ASN A O 1
ATOM 799 N N . PHE A 1 102 ? -4.203 5.646 -5.204 1.00 96.62 102 PHE A N 1
ATOM 800 C CA . PHE A 1 102 ? -4.845 5.077 -4.028 1.00 96.62 102 PHE A CA 1
ATOM 801 C C . PHE A 1 102 ? -6.276 5.585 -3.850 1.00 96.62 102 PHE A C 1
ATOM 803 O O . PHE A 1 102 ? -6.550 6.781 -3.943 1.00 96.62 102 PHE A O 1
ATOM 810 N N . SER A 1 103 ? -7.181 4.669 -3.521 1.00 97.19 103 SER A N 1
ATOM 811 C CA . SER A 1 103 ? -8.568 4.962 -3.179 1.00 97.19 103 SER A CA 1
ATOM 812 C C . SER A 1 103 ? -9.087 3.984 -2.131 1.00 97.19 103 SER A C 1
ATOM 814 O O . SER A 1 103 ? -8.784 2.791 -2.147 1.00 97.19 103 SER A O 1
ATOM 816 N N . TRP A 1 104 ? -9.869 4.509 -1.196 1.00 97.06 104 TRP A N 1
ATOM 817 C CA . TRP A 1 104 ? -10.531 3.715 -0.170 1.00 97.06 104 TRP A CA 1
ATOM 818 C C . TRP A 1 104 ? -11.955 3.388 -0.612 1.00 97.06 104 TRP A C 1
ATOM 820 O O . TRP A 1 104 ? -12.686 4.285 -1.032 1.00 97.06 104 TRP A O 1
ATOM 830 N N . GLU A 1 105 ? -12.353 2.127 -0.481 1.00 95.44 105 GLU A N 1
ATOM 831 C CA . GLU A 1 105 ? -13.705 1.654 -0.777 1.00 95.44 105 GLU A CA 1
ATOM 832 C C . GLU A 1 105 ? -14.094 0.577 0.239 1.00 95.44 105 GLU A C 1
ATOM 834 O O . GLU A 1 105 ? -13.471 -0.482 0.302 1.00 95.44 105 GLU A O 1
ATOM 839 N N . ASP A 1 106 ? -15.106 0.857 1.061 1.00 93.38 106 ASP A N 1
ATOM 840 C CA . ASP A 1 106 ? -15.566 -0.020 2.141 1.00 93.38 106 ASP A CA 1
ATOM 841 C C . ASP A 1 106 ? -14.411 -0.527 3.032 1.00 93.38 106 ASP A C 1
ATOM 843 O O . ASP A 1 106 ? -13.756 0.239 3.737 1.00 93.38 106 ASP A O 1
ATOM 847 N N . ASN A 1 107 ? -14.139 -1.833 3.014 1.00 94.88 107 ASN A N 1
ATOM 848 C CA . ASN A 1 107 ? -13.059 -2.480 3.757 1.00 94.88 107 ASN A CA 1
ATOM 849 C C . ASN A 1 107 ? -11.844 -2.800 2.870 1.00 94.88 107 ASN A C 1
ATOM 851 O O . ASN A 1 107 ? -11.106 -3.756 3.137 1.00 94.88 107 ASN A O 1
ATOM 855 N N . ILE A 1 108 ? -11.654 -2.045 1.789 1.00 95.94 108 ILE A N 1
ATOM 856 C CA . ILE A 1 108 ? -10.621 -2.271 0.781 1.00 95.94 108 ILE A CA 1
ATOM 857 C C . ILE A 1 108 ? -9.850 -0.972 0.520 1.00 95.94 108 ILE A C 1
ATOM 859 O O . ILE A 1 108 ? -10.422 0.105 0.361 1.00 95.94 108 ILE A O 1
ATOM 863 N N . LEU A 1 109 ? -8.523 -1.079 0.463 1.00 97.44 109 LEU A N 1
ATOM 864 C CA . LEU A 1 109 ? -7.664 -0.066 -0.146 1.00 97.44 109 LEU A CA 1
ATOM 865 C C . LEU A 1 109 ? -7.301 -0.536 -1.553 1.00 97.44 109 LEU A C 1
ATOM 867 O O . LEU A 1 109 ? -6.563 -1.514 -1.689 1.00 97.44 109 LEU A O 1
ATOM 871 N N . ASN A 1 110 ? -7.805 0.157 -2.569 1.00 98.06 110 ASN A N 1
ATOM 872 C CA . ASN A 1 110 ? -7.472 -0.055 -3.974 1.00 98.06 110 ASN A CA 1
ATOM 873 C C . ASN A 1 110 ? -6.347 0.900 -4.388 1.00 98.06 110 ASN A C 1
ATOM 875 O O . ASN A 1 110 ? -6.288 2.034 -3.915 1.00 98.06 110 ASN A O 1
ATOM 879 N N . PHE A 1 111 ? -5.442 0.447 -5.249 1.00 97.31 111 PHE A N 1
ATOM 880 C CA . PHE A 1 111 ? -4.335 1.248 -5.777 1.00 97.31 111 PHE A CA 1
ATOM 881 C C . PHE A 1 111 ? -3.736 0.576 -7.008 1.00 97.31 111 PHE A C 1
ATOM 883 O O . PHE A 1 111 ? -4.171 -0.498 -7.416 1.00 97.31 111 PHE A O 1
ATOM 890 N N . GLU A 1 112 ? -2.724 1.187 -7.600 1.00 97.38 112 GLU A N 1
ATOM 891 C CA . GLU A 1 112 ? -2.040 0.664 -8.773 1.00 97.38 112 GLU A CA 1
ATOM 892 C C . GLU A 1 112 ? -0.558 0.443 -8.492 1.00 97.38 112 GLU A C 1
ATOM 894 O O . GLU A 1 112 ? 0.082 1.209 -7.769 1.00 97.38 112 GLU A O 1
ATOM 899 N N . LEU A 1 113 ? -0.009 -0.614 -9.084 1.00 96.00 113 LEU A N 1
ATOM 900 C CA . LEU A 1 113 ? 1.423 -0.842 -9.200 1.00 96.00 113 LEU A CA 1
ATOM 901 C C . LEU A 1 113 ? 1.849 -0.506 -10.624 1.00 96.00 113 LEU A C 1
ATOM 903 O O . LEU A 1 113 ? 1.520 -1.227 -11.568 1.00 96.00 113 LEU A O 1
ATOM 907 N N . PHE A 1 114 ? 2.623 0.561 -10.758 1.00 94.12 114 PHE A N 1
ATOM 908 C CA . PHE A 1 114 ? 3.288 0.927 -11.996 1.00 94.12 114 PHE A CA 1
ATOM 909 C C . PHE A 1 114 ? 4.595 0.155 -12.115 1.00 94.12 114 PHE A C 1
ATOM 911 O O . PHE A 1 114 ? 5.352 0.032 -11.152 1.00 94.12 114 PHE A O 1
ATOM 918 N N . THR A 1 115 ? 4.860 -0.374 -13.304 1.00 91.50 115 THR A N 1
ATOM 919 C CA . THR A 1 115 ? 6.124 -1.021 -13.660 1.00 91.50 115 THR A CA 1
ATOM 920 C C . THR A 1 115 ? 6.590 -0.511 -15.019 1.00 91.50 115 THR A C 1
ATOM 922 O O . THR A 1 115 ? 5.829 0.115 -15.755 1.00 91.50 115 THR A O 1
ATOM 925 N N . SER A 1 116 ? 7.819 -0.843 -15.410 1.00 88.25 116 SER A N 1
ATOM 926 C CA . SER A 1 116 ? 8.352 -0.492 -16.732 1.00 88.25 116 SER A CA 1
ATOM 927 C C . SER A 1 116 ? 7.589 -1.104 -17.914 1.00 88.25 116 SER A C 1
ATOM 929 O O . SER A 1 116 ? 7.777 -0.656 -19.043 1.00 88.25 116 SER A O 1
ATOM 931 N N . VAL A 1 117 ? 6.762 -2.131 -17.685 1.00 89.44 117 VAL A N 1
ATOM 932 C CA . VAL A 1 117 ? 6.095 -2.898 -18.754 1.00 89.44 117 VAL A CA 1
ATOM 933 C C . VAL A 1 117 ? 4.571 -2.861 -18.691 1.00 89.44 117 VAL A C 1
ATOM 935 O O . VAL A 1 117 ? 3.923 -3.078 -19.711 1.00 89.44 117 VAL A O 1
ATOM 938 N N . ALA A 1 118 ? 3.994 -2.623 -17.514 1.00 93.62 118 ALA A N 1
ATOM 939 C CA . ALA A 1 118 ? 2.554 -2.671 -17.287 1.00 93.62 118 ALA A CA 1
ATOM 940 C C . ALA A 1 118 ? 2.152 -1.925 -16.007 1.00 93.62 118 ALA A C 1
ATOM 942 O O . ALA A 1 118 ? 2.976 -1.714 -15.113 1.00 93.62 118 ALA A O 1
ATOM 943 N N . THR A 1 119 ? 0.863 -1.613 -15.908 1.00 96.69 119 THR A N 1
ATOM 944 C CA . THR A 1 119 ? 0.203 -1.172 -14.676 1.00 96.69 119 THR A CA 1
ATOM 945 C C . THR A 1 119 ? -0.725 -2.284 -14.202 1.00 96.69 119 THR A C 1
ATOM 947 O O . THR A 1 119 ? -1.486 -2.818 -15.007 1.00 96.69 119 THR A O 1
ATOM 950 N N . TYR A 1 120 ? -0.656 -2.625 -12.917 1.00 97.69 120 TYR A N 1
ATOM 951 C CA . TYR A 1 120 ? -1.497 -3.648 -12.290 1.00 97.69 120 TYR A CA 1
ATOM 952 C C . TYR A 1 120 ? -2.424 -3.007 -11.266 1.00 97.69 120 TYR A C 1
ATOM 954 O O . TYR A 1 120 ? -1.985 -2.157 -10.487 1.00 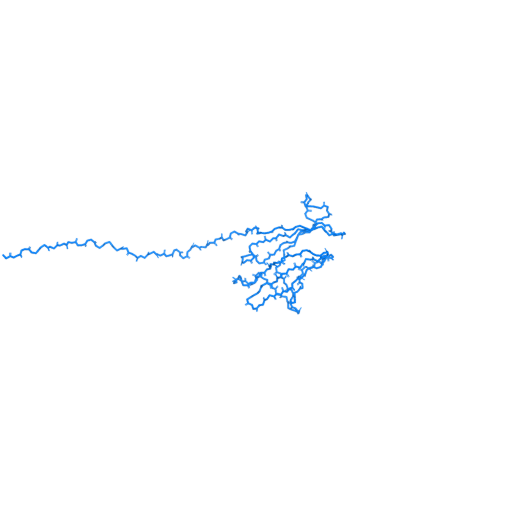97.69 120 TYR A O 1
ATOM 962 N N . THR A 1 121 ? -3.678 -3.446 -11.214 1.00 98.12 121 THR A N 1
ATOM 963 C CA . THR A 1 121 ? -4.607 -3.019 -10.166 1.00 98.12 121 THR A CA 1
ATOM 964 C C . THR A 1 121 ? -4.374 -3.869 -8.929 1.00 98.12 121 THR A C 1
ATOM 966 O O . THR A 1 121 ? -4.470 -5.094 -8.974 1.00 98.12 121 THR A O 1
ATOM 969 N N . CYS A 1 122 ? -4.085 -3.214 -7.815 1.00 98.19 122 CYS A N 1
ATOM 970 C CA . CYS A 1 122 ? -3.759 -3.821 -6.539 1.00 98.19 122 CYS A CA 1
ATOM 971 C C . CYS A 1 122 ? -4.826 -3.533 -5.488 1.00 98.19 122 CYS A C 1
ATOM 973 O O . CYS A 1 122 ? -5.492 -2.497 -5.513 1.00 98.19 122 CYS A O 1
ATOM 975 N N . PHE A 1 123 ? -4.947 -4.431 -4.514 1.00 97.31 123 PHE A N 1
ATOM 976 C CA . PHE A 1 123 ? -5.817 -4.209 -3.370 1.00 97.31 123 PHE A CA 1
ATOM 977 C C . PHE A 1 123 ? -5.274 -4.805 -2.067 1.00 97.31 123 PHE A C 1
ATOM 979 O O . PHE A 1 123 ? -4.581 -5.829 -2.043 1.00 97.31 123 PHE A O 1
ATOM 986 N N . LEU A 1 124 ? -5.660 -4.172 -0.958 1.00 96.06 124 LEU A N 1
ATOM 987 C CA . LEU A 1 124 ? -5.558 -4.693 0.403 1.00 96.06 124 LEU A CA 1
ATOM 988 C C . LEU A 1 124 ? -6.957 -4.796 1.008 1.00 96.06 124 LEU A C 1
ATOM 990 O O . LEU A 1 124 ? -7.682 -3.808 1.044 1.00 96.06 124 LEU A O 1
ATOM 994 N N . ARG A 1 125 ? -7.327 -5.984 1.497 1.00 94.94 125 ARG A N 1
ATOM 995 C CA . ARG A 1 125 ? -8.597 -6.212 2.203 1.00 94.94 125 ARG A CA 1
ATOM 996 C C . ARG A 1 125 ? -8.386 -6.201 3.708 1.00 94.94 125 ARG A C 1
ATOM 998 O O . ARG A 1 125 ? -7.414 -6.779 4.195 1.00 94.94 125 ARG A O 1
ATOM 1005 N N . TYR A 1 126 ? -9.331 -5.597 4.415 1.00 93.44 126 TYR A N 1
ATOM 1006 C CA . TYR A 1 126 ? -9.374 -5.548 5.869 1.00 93.44 126 TYR A CA 1
ATOM 1007 C C . TYR A 1 126 ? -10.367 -6.584 6.436 1.00 93.44 126 TYR A C 1
ATOM 1009 O O . TYR A 1 126 ? -11.391 -6.849 5.791 1.00 93.44 126 TYR A O 1
ATOM 1017 N N . PRO A 1 127 ? -10.090 -7.176 7.618 1.00 92.56 127 PRO A N 1
ATOM 1018 C CA . PRO A 1 127 ? -8.912 -6.966 8.471 1.00 92.56 127 PRO A CA 1
ATOM 1019 C C . PRO A 1 127 ? -7.609 -7.443 7.821 1.00 92.56 127 PRO A C 1
ATOM 1021 O O . PRO A 1 127 ? -7.564 -8.479 7.157 1.00 92.56 127 PRO A O 1
ATOM 1024 N N . LEU A 1 128 ? -6.530 -6.686 8.030 1.00 90.25 128 LEU A N 1
ATOM 1025 C CA . LEU A 1 128 ? -5.218 -7.030 7.483 1.00 90.25 128 LEU A CA 1
ATOM 1026 C C . LEU A 1 128 ? -4.682 -8.318 8.122 1.00 90.25 128 LEU A C 1
ATOM 1028 O O . LEU A 1 128 ? -4.602 -8.433 9.346 1.00 90.25 128 LEU A O 1
ATOM 1032 N N . SER A 1 129 ? -4.202 -9.248 7.298 1.00 87.44 129 SER A N 1
ATOM 1033 C CA . SER A 1 129 ? -3.490 -10.444 7.756 1.00 87.44 129 SER A CA 1
ATOM 1034 C C . SER A 1 129 ? -2.182 -10.110 8.488 1.00 87.44 129 SER A C 1
ATOM 1036 O O . SER A 1 129 ? -1.634 -9.009 8.379 1.00 87.44 129 SER A O 1
ATOM 1038 N N . ASN A 1 130 ? -1.636 -11.088 9.219 1.00 81.50 130 ASN A N 1
ATOM 1039 C CA . ASN A 1 130 ? -0.350 -10.944 9.920 1.00 81.50 130 ASN A CA 1
ATOM 1040 C C . ASN A 1 130 ? 0.816 -10.634 8.966 1.00 81.50 130 ASN A C 1
ATOM 1042 O O . ASN A 1 130 ? 1.761 -9.961 9.354 1.00 81.50 130 ASN A O 1
ATOM 1046 N N . SER A 1 131 ? 0.736 -11.095 7.715 1.00 83.94 131 SER A N 1
ATOM 1047 C CA . SER A 1 131 ? 1.638 -10.699 6.632 1.00 83.94 131 SER A CA 1
ATOM 1048 C C . SER A 1 131 ? 0.837 -9.922 5.596 1.00 83.94 131 SER A C 1
ATOM 1050 O O . SER A 1 131 ? -0.143 -10.447 5.066 1.00 83.94 131 SER A O 1
ATOM 1052 N N . VAL A 1 132 ? 1.213 -8.668 5.349 1.00 90.19 132 VAL A N 1
ATOM 1053 C CA . VAL A 1 132 ? 0.502 -7.779 4.424 1.00 90.19 132 VAL A CA 1
ATOM 1054 C C . VAL A 1 132 ? 1.232 -7.780 3.091 1.00 90.19 132 VAL A C 1
ATOM 1056 O O . VAL A 1 132 ? 2.261 -7.128 2.933 1.00 90.19 132 VAL A O 1
ATOM 1059 N N . VAL A 1 133 ? 0.694 -8.532 2.133 1.00 95.00 133 VAL A N 1
ATOM 1060 C CA . VAL A 1 133 ? 1.142 -8.505 0.739 1.00 95.00 133 VAL A CA 1
ATOM 1061 C C . VAL A 1 133 ? -0.077 -8.227 -0.142 1.00 95.00 133 VAL A C 1
ATOM 1063 O O . VAL A 1 133 ? -0.936 -9.107 -0.279 1.00 95.00 133 VAL A O 1
ATOM 1066 N N . PRO A 1 134 ? -0.179 -7.019 -0.720 1.00 96.00 134 PRO A N 1
ATOM 1067 C CA . PRO A 1 134 ? -1.213 -6.677 -1.684 1.00 96.00 134 PRO A CA 1
ATOM 1068 C C . PRO A 1 134 ? -1.312 -7.692 -2.811 1.00 96.00 134 PRO A C 1
ATOM 1070 O O . PRO A 1 134 ? -0.294 -8.196 -3.289 1.00 96.00 134 PRO A O 1
ATOM 1073 N N . GLN A 1 135 ? -2.539 -7.974 -3.235 1.00 96.88 135 GLN A N 1
ATOM 1074 C CA . GLN A 1 135 ? -2.793 -8.774 -4.428 1.00 96.88 135 GLN A CA 1
ATOM 1075 C C . GLN A 1 135 ? -2.981 -7.827 -5.606 1.00 96.88 135 GLN A C 1
ATOM 1077 O O . GLN A 1 135 ? -3.751 -6.877 -5.487 1.00 96.88 135 GLN A O 1
ATOM 1082 N N . CYS A 1 136 ? -2.289 -8.089 -6.710 1.00 97.75 136 CYS A N 1
ATOM 1083 C CA . CYS A 1 136 ? -2.319 -7.287 -7.924 1.00 97.75 136 CYS A CA 1
ATOM 1084 C C . CYS A 1 136 ? -2.655 -8.161 -9.138 1.00 97.75 136 CYS A C 1
ATOM 1086 O O . CYS A 1 136 ? -2.215 -9.314 -9.216 1.00 97.75 136 CYS A O 1
ATOM 1088 N N . GLN A 1 137 ? -3.428 -7.606 -10.071 1.00 95.56 137 GLN A N 1
ATOM 1089 C CA . GLN A 1 137 ? -3.894 -8.267 -11.293 1.00 95.56 137 GLN A CA 1
ATOM 1090 C C . GLN A 1 137 ? -3.826 -7.340 -12.504 1.00 95.56 137 GLN A C 1
ATOM 1092 O O . GLN A 1 137 ? -3.926 -6.105 -12.312 1.00 95.56 137 GLN A O 1
#

Foldseek 3Di:
DDDDDDDPDDDPDDDDPPPPPPPPVCPDQDFPDKDWDQAPPFGIKIKTDTPCLQQQWIKIFTDHHDDVDDTPDIDIAQWADEPNDIDGNVVVPPSFWHKADWDDDHQKIWTWIGGNPDIWIWMAGPPGDPDHHIYTD

Radius of gyration: 26.43 Å; chains: 1; bounding box: 77×67×64 Å